Protein AF-A0A5C7LM21-F1 (afdb_monomer_lite)

Sequence (143 aa):
MPIWLIKVGNAFKVAFAWLKGNFTLVLLVFFMIYSFIAVKKRDGLYKQLMDEYQKQREQNRQQIEELRKIQQEQIAKQQEIDKKYREVVASIEQNYRDQLQSLTRAKEQEMRQIIERTHDDPVAMAQEINSLFGLPVYTPPTE

Structure (mmCIF, N/CA/C/O backbone):
data_AF-A0A5C7LM21-F1
#
_entry.id   AF-A0A5C7LM21-F1
#
loop_
_atom_site.group_PDB
_atom_site.id
_atom_site.type_symbol
_atom_site.label_atom_id
_atom_site.label_alt_id
_atom_site.label_comp_id
_atom_site.label_asym_id
_atom_site.label_entity_id
_atom_site.label_seq_id
_atom_site.pdbx_PDB_ins_code
_atom_site.Cartn_x
_atom_site.Cartn_y
_atom_site.Cartn_z
_atom_site.occupancy
_atom_site.B_iso_or_equiv
_atom_site.auth_seq_id
_atom_site.auth_comp_id
_atom_site.auth_asym_id
_atom_site.auth_atom_id
_atom_site.pdbx_PDB_model_num
ATOM 1 N N . MET A 1 1 ? 67.012 -5.010 -57.757 1.00 58.75 1 MET A N 1
ATOM 2 C CA . MET A 1 1 ? 65.737 -4.763 -57.041 1.00 58.75 1 MET A CA 1
ATOM 3 C C . MET A 1 1 ? 64.863 -6.004 -57.158 1.00 58.75 1 MET A C 1
ATOM 5 O O . MET A 1 1 ? 64.811 -6.555 -58.252 1.00 58.75 1 MET A O 1
ATOM 9 N N . PRO A 1 2 ? 64.234 -6.494 -56.077 1.00 68.94 2 PRO A N 1
ATOM 10 C CA . PRO A 1 2 ? 63.513 -7.763 -56.109 1.00 68.94 2 PRO A CA 1
ATOM 11 C C . PRO A 1 2 ? 62.263 -7.650 -56.994 1.00 68.94 2 PRO A C 1
ATOM 13 O O . PRO A 1 2 ? 61.477 -6.713 -56.873 1.00 68.94 2 PRO A O 1
ATOM 16 N N . ILE A 1 3 ? 62.073 -8.627 -57.880 1.00 70.69 3 ILE A N 1
ATOM 17 C CA . ILE A 1 3 ? 61.010 -8.685 -58.904 1.00 70.69 3 ILE A CA 1
ATOM 18 C C . ILE A 1 3 ? 59.598 -8.560 -58.290 1.00 70.69 3 ILE A C 1
ATOM 20 O O . ILE A 1 3 ? 58.661 -8.089 -58.937 1.00 70.69 3 ILE A O 1
ATOM 24 N N . TRP A 1 4 ? 59.450 -8.915 -57.011 1.00 65.00 4 TRP A N 1
ATOM 25 C CA . TRP A 1 4 ? 58.213 -8.771 -56.245 1.00 65.00 4 TRP A CA 1
ATOM 26 C C . TRP A 1 4 ? 57.776 -7.306 -56.064 1.00 65.00 4 TRP A C 1
ATOM 28 O O . TRP A 1 4 ? 56.606 -6.992 -56.264 1.00 65.00 4 TRP A O 1
ATOM 38 N N . LEU A 1 5 ? 58.714 -6.388 -55.806 1.00 69.50 5 LEU A N 1
ATOM 39 C CA . LEU A 1 5 ? 58.424 -4.956 -55.636 1.00 69.50 5 LEU A CA 1
ATOM 40 C C . LEU A 1 5 ? 57.876 -4.320 -56.925 1.00 69.50 5 LEU A C 1
ATOM 42 O O . LEU A 1 5 ? 56.981 -3.478 -56.880 1.00 69.50 5 LEU A O 1
ATOM 46 N N . ILE A 1 6 ? 58.359 -4.773 -58.085 1.00 69.31 6 ILE A N 1
ATOM 47 C CA . ILE A 1 6 ? 57.913 -4.282 -59.397 1.00 69.31 6 ILE A CA 1
ATOM 48 C C . ILE A 1 6 ? 56.505 -4.804 -59.722 1.00 69.31 6 ILE A C 1
ATOM 50 O O . ILE A 1 6 ? 55.666 -4.051 -60.219 1.00 69.31 6 ILE A O 1
ATOM 54 N N . LYS A 1 7 ? 56.207 -6.070 -59.391 1.00 71.69 7 LYS A N 1
ATOM 55 C CA . LYS A 1 7 ? 54.861 -6.646 -59.562 1.00 71.69 7 LYS A CA 1
ATOM 56 C C . LYS A 1 7 ? 53.824 -5.961 -58.672 1.00 71.69 7 LYS A C 1
ATOM 58 O O . LYS A 1 7 ? 52.754 -5.611 -59.163 1.00 71.69 7 LYS A O 1
ATOM 63 N N . VAL A 1 8 ? 54.155 -5.723 -57.402 1.00 76.56 8 VAL A N 1
ATOM 64 C CA . VAL A 1 8 ? 53.280 -5.007 -56.460 1.00 76.56 8 VAL A CA 1
ATOM 65 C C . VAL A 1 8 ? 53.051 -3.566 -56.925 1.00 76.56 8 VAL A C 1
ATOM 67 O O . VAL A 1 8 ? 51.910 -3.112 -56.968 1.00 76.56 8 VAL A O 1
ATOM 70 N N . GLY A 1 9 ? 54.104 -2.869 -57.365 1.00 74.81 9 GLY A N 1
ATOM 71 C CA . GLY A 1 9 ? 53.991 -1.506 -57.889 1.00 74.81 9 GLY A CA 1
ATOM 72 C C . GLY A 1 9 ? 53.119 -1.399 -59.146 1.00 74.81 9 GLY A C 1
ATOM 73 O O . GLY A 1 9 ? 52.311 -0.478 -59.260 1.00 74.81 9 GLY A O 1
ATOM 74 N N . ASN A 1 10 ? 53.224 -2.355 -60.075 1.00 75.81 10 ASN A N 1
ATOM 75 C CA . ASN A 1 10 ? 52.376 -2.386 -61.270 1.00 75.81 10 ASN A CA 1
ATOM 76 C C . ASN A 1 10 ? 50.920 -2.739 -60.947 1.00 75.81 10 ASN A C 1
ATOM 78 O O . ASN A 1 10 ? 50.017 -2.104 -61.488 1.00 75.81 10 ASN A O 1
ATOM 82 N N . ALA A 1 11 ? 50.676 -3.679 -60.031 1.00 75.69 11 ALA A N 1
ATOM 83 C CA . ALA A 1 11 ? 49.327 -3.978 -59.554 1.00 75.69 11 ALA A CA 1
ATOM 84 C C . ALA A 1 11 ? 48.676 -2.748 -58.899 1.00 75.69 11 ALA A C 1
ATOM 86 O O . ALA A 1 11 ? 47.510 -2.464 -59.155 1.00 75.69 11 A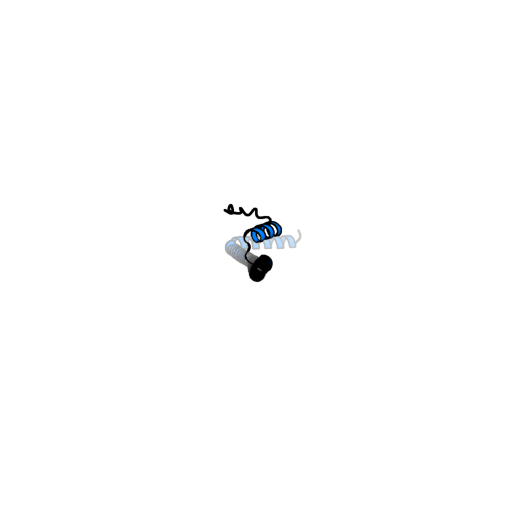LA A O 1
ATOM 87 N N . PHE A 1 12 ? 49.445 -1.965 -58.136 1.00 80.69 12 PHE A N 1
ATOM 88 C CA . PHE A 1 12 ? 48.968 -0.726 -57.522 1.00 80.69 12 PHE A CA 1
ATOM 89 C C . PHE A 1 12 ? 48.618 0.345 -58.561 1.00 80.69 12 PHE A C 1
ATOM 91 O O . PHE A 1 12 ? 47.591 1.004 -58.442 1.00 80.69 12 PHE A O 1
ATOM 98 N N . LYS A 1 13 ? 49.427 0.496 -59.617 1.00 76.69 13 LYS A N 1
ATOM 99 C CA . LYS A 1 13 ? 49.142 1.431 -60.719 1.00 76.69 13 LYS A CA 1
ATOM 100 C C . LYS A 1 13 ? 47.903 1.031 -61.516 1.00 76.69 13 LYS A C 1
ATOM 102 O O . LYS A 1 13 ? 47.102 1.900 -61.844 1.00 76.69 13 LYS A O 1
ATOM 107 N N . VAL A 1 14 ? 47.726 -0.261 -61.799 1.00 76.25 14 VAL A N 1
ATOM 108 C CA . VAL A 1 14 ? 46.533 -0.783 -62.488 1.00 76.25 14 VAL A CA 1
ATOM 109 C C . VAL A 1 14 ? 45.295 -0.615 -61.611 1.00 76.25 14 VAL A C 1
ATOM 111 O O . VAL A 1 14 ? 44.284 -0.105 -62.086 1.00 76.25 14 VAL A O 1
ATOM 114 N N . ALA A 1 15 ? 45.391 -0.947 -60.322 1.00 76.44 15 ALA A N 1
ATOM 115 C CA . ALA A 1 15 ? 44.320 -0.720 -59.361 1.00 76.44 15 ALA A CA 1
ATOM 116 C C . ALA A 1 15 ? 43.971 0.770 -59.253 1.00 76.44 15 ALA A C 1
ATOM 118 O O . ALA A 1 15 ? 42.800 1.114 -59.289 1.00 76.44 15 ALA A O 1
ATOM 119 N N . PHE A 1 16 ? 44.961 1.665 -59.204 1.00 75.81 16 PHE A N 1
ATOM 120 C CA . PHE A 1 16 ? 44.758 3.114 -59.132 1.00 75.81 16 PHE A CA 1
ATOM 121 C C . PHE A 1 16 ? 44.146 3.696 -60.415 1.00 75.81 16 PHE A C 1
ATOM 123 O O . PHE A 1 16 ? 43.245 4.532 -60.351 1.00 75.81 16 PHE A O 1
ATOM 130 N N . ALA A 1 17 ? 44.586 3.235 -61.587 1.00 75.81 17 ALA A N 1
ATOM 131 C CA . ALA A 1 17 ? 44.003 3.628 -62.868 1.00 75.81 17 ALA A CA 1
ATOM 132 C C . ALA A 1 17 ? 42.548 3.146 -62.997 1.00 75.81 17 ALA A C 1
ATOM 134 O O . ALA A 1 17 ? 41.676 3.902 -63.425 1.00 75.81 17 ALA A O 1
ATOM 135 N N . TRP A 1 18 ? 42.270 1.917 -62.556 1.00 74.44 18 TRP A N 1
ATOM 136 C CA . TRP A 1 18 ? 40.923 1.352 -62.544 1.00 74.44 18 TRP A CA 1
ATOM 137 C C . TRP A 1 18 ? 40.015 2.041 -61.516 1.00 74.44 18 TRP A C 1
ATOM 139 O O . TRP A 1 18 ? 38.860 2.327 -61.825 1.00 74.44 18 TRP A O 1
ATOM 149 N N . LEU A 1 19 ? 40.555 2.394 -60.343 1.00 75.19 19 LEU A N 1
ATOM 150 C CA . LEU A 1 19 ? 39.883 3.170 -59.297 1.00 75.19 19 LEU A CA 1
ATOM 151 C C . LEU A 1 19 ? 39.478 4.555 -59.805 1.00 75.19 19 LEU A C 1
ATOM 153 O O . LEU A 1 19 ? 38.379 5.014 -59.521 1.00 75.19 19 LEU A O 1
ATOM 157 N N . LYS A 1 20 ? 40.344 5.210 -60.585 1.00 72.38 20 LYS A N 1
ATOM 158 C CA . LYS A 1 20 ? 40.066 6.528 -61.166 1.00 72.38 20 LYS A CA 1
ATOM 159 C C . LYS A 1 20 ? 38.982 6.468 -62.251 1.00 72.38 20 LYS A C 1
ATOM 161 O O . LYS A 1 20 ? 38.202 7.405 -62.364 1.00 72.38 20 LYS A O 1
ATOM 166 N N . GLY A 1 21 ? 38.913 5.372 -63.014 1.00 77.19 21 GLY A N 1
ATOM 167 C CA . GLY A 1 21 ? 37.880 5.148 -64.035 1.00 77.19 21 GLY A CA 1
ATOM 168 C C . GLY A 1 21 ? 36.534 4.656 -63.487 1.00 77.19 21 GLY A C 1
ATOM 169 O O . GLY A 1 21 ? 35.496 4.968 -64.058 1.00 77.19 21 GLY A O 1
ATOM 170 N N . ASN A 1 22 ? 36.536 3.926 -62.367 1.00 83.00 22 ASN A N 1
ATOM 171 C CA . ASN A 1 22 ? 35.351 3.276 -61.788 1.00 83.00 22 ASN A CA 1
ATOM 172 C C . ASN A 1 22 ? 35.046 3.752 -60.357 1.00 83.00 22 ASN A C 1
ATOM 174 O O . ASN A 1 22 ? 34.438 3.026 -59.569 1.00 83.00 22 ASN A O 1
ATOM 178 N N . PHE A 1 23 ? 35.455 4.974 -60.002 1.00 80.62 23 PHE A N 1
ATOM 179 C CA . PHE A 1 23 ? 35.326 5.523 -58.646 1.00 80.62 23 PHE A CA 1
ATOM 180 C C . PHE A 1 23 ? 33.880 5.484 -58.122 1.00 80.62 23 PHE A C 1
ATOM 182 O O . PHE A 1 23 ? 33.647 5.155 -56.959 1.00 80.62 23 PHE A O 1
ATOM 189 N N . THR A 1 24 ? 32.900 5.724 -59.000 1.00 84.19 24 THR A N 1
ATOM 190 C CA . THR A 1 24 ? 31.468 5.628 -58.683 1.00 84.19 24 THR A CA 1
ATOM 191 C C . THR A 1 24 ? 31.069 4.228 -58.210 1.00 84.19 24 THR A C 1
ATO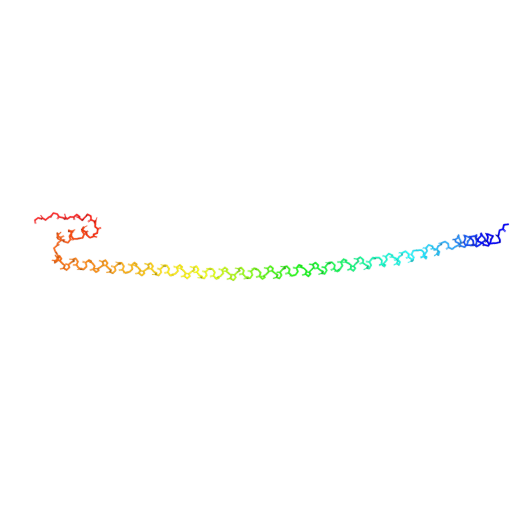M 193 O O . THR A 1 24 ? 30.339 4.108 -57.231 1.00 84.19 24 THR A O 1
ATOM 196 N N . LEU A 1 25 ? 31.576 3.163 -58.845 1.00 85.50 25 LEU A N 1
ATOM 197 C CA . LEU A 1 25 ? 31.290 1.779 -58.438 1.00 85.50 25 LEU A CA 1
ATOM 198 C C . LEU A 1 25 ? 31.916 1.451 -57.080 1.00 85.50 25 LEU A C 1
ATOM 200 O O . LEU A 1 25 ? 31.285 0.796 -56.255 1.00 85.50 25 LEU A O 1
ATOM 204 N N . VAL A 1 26 ? 33.127 1.947 -56.817 1.00 87.88 26 VAL A N 1
ATOM 205 C CA . VAL A 1 26 ? 33.808 1.756 -55.527 1.00 87.88 26 VAL A CA 1
ATOM 206 C C . VAL A 1 26 ? 33.045 2.448 -54.397 1.00 87.88 26 VAL A C 1
ATOM 208 O O . VAL A 1 26 ? 32.827 1.842 -53.348 1.00 87.88 26 VAL A O 1
ATOM 211 N N . LEU A 1 27 ? 32.581 3.682 -54.620 1.00 88.75 27 LEU A N 1
ATOM 212 C CA . LEU A 1 27 ? 31.726 4.392 -53.667 1.00 88.75 27 LEU A CA 1
ATOM 213 C C . LEU A 1 27 ? 30.409 3.657 -53.415 1.00 88.75 27 LEU A C 1
ATOM 215 O O . LEU A 1 27 ? 29.977 3.570 -52.268 1.00 88.75 27 LEU A O 1
ATOM 219 N N . LEU A 1 28 ? 29.793 3.100 -54.459 1.00 91.00 28 LEU A N 1
ATOM 220 C CA . LEU A 1 28 ? 28.533 2.365 -54.352 1.00 91.00 28 LEU A CA 1
ATOM 221 C C . LEU A 1 28 ? 28.708 1.084 -53.522 1.00 91.00 28 LEU A C 1
ATOM 223 O O . LEU A 1 28 ? 27.936 0.837 -52.597 1.00 91.00 28 LEU A O 1
ATOM 227 N N . VAL A 1 29 ? 29.771 0.314 -53.775 1.00 90.44 29 VAL A N 1
ATOM 228 C CA . VAL A 1 29 ? 30.117 -0.876 -52.979 1.00 90.44 29 VAL A CA 1
ATOM 229 C C . VAL A 1 29 ? 30.418 -0.499 -51.528 1.00 90.44 29 VAL A C 1
ATOM 231 O O . VAL A 1 29 ? 29.937 -1.161 -50.609 1.00 90.44 29 VAL A O 1
ATOM 234 N N . PHE A 1 30 ? 31.152 0.591 -51.299 1.00 91.38 30 PHE A N 1
ATOM 235 C CA . PHE A 1 30 ? 31.424 1.081 -49.950 1.00 91.38 30 PHE A CA 1
ATOM 236 C C . PHE A 1 30 ? 30.136 1.471 -49.214 1.00 91.38 30 PHE A C 1
ATOM 238 O O . PHE A 1 30 ? 29.937 1.060 -48.072 1.00 91.38 30 PHE A O 1
ATOM 245 N N . PHE A 1 31 ? 29.225 2.190 -49.876 1.00 92.00 31 PHE A N 1
ATOM 246 C CA . PHE A 1 31 ? 27.913 2.536 -49.321 1.00 92.00 31 PHE A CA 1
ATOM 247 C C . PHE A 1 31 ? 27.077 1.296 -49.001 1.00 92.00 31 PHE A C 1
ATOM 249 O O . PHE A 1 31 ? 26.429 1.244 -47.957 1.00 92.00 31 PHE A O 1
ATOM 256 N N . MET A 1 32 ? 27.114 0.282 -49.868 1.00 92.75 32 MET A N 1
ATOM 257 C CA . MET A 1 32 ? 26.388 -0.971 -49.672 1.00 92.75 32 MET A CA 1
ATOM 258 C C . MET A 1 32 ? 26.910 -1.732 -48.443 1.00 92.75 32 MET A C 1
ATOM 260 O O . MET A 1 32 ? 26.122 -2.139 -47.589 1.00 92.75 32 MET A O 1
ATOM 264 N N . ILE A 1 33 ? 28.234 -1.850 -48.299 1.00 92.19 33 ILE A N 1
ATOM 265 C CA . ILE A 1 33 ? 28.874 -2.488 -47.137 1.00 92.19 33 ILE A CA 1
ATOM 266 C C . ILE A 1 33 ? 28.597 -1.688 -45.859 1.00 92.19 33 ILE A C 1
ATOM 268 O O . ILE A 1 33 ? 28.234 -2.261 -44.831 1.00 92.19 33 ILE A O 1
ATOM 272 N N . TYR A 1 34 ? 28.727 -0.362 -45.919 1.00 92.62 34 TYR A N 1
ATOM 273 C CA . TYR A 1 34 ? 28.463 0.517 -44.784 1.00 92.62 34 TYR A CA 1
ATOM 274 C C . TYR A 1 34 ? 27.008 0.412 -44.312 1.00 92.62 34 TYR A C 1
ATOM 276 O O . TYR A 1 34 ? 26.758 0.241 -43.118 1.00 92.62 34 TYR A O 1
ATOM 284 N N . SER A 1 35 ? 26.052 0.440 -45.246 1.00 87.75 35 SER A N 1
ATOM 285 C CA . SER A 1 35 ? 24.625 0.277 -44.958 1.00 87.75 35 SER A CA 1
ATOM 286 C C . SER A 1 35 ? 24.336 -1.076 -44.305 1.00 87.75 35 SER A C 1
ATOM 288 O O . SER A 1 35 ? 23.669 -1.139 -43.272 1.00 87.75 35 SER A O 1
ATOM 290 N N . PHE A 1 36 ? 24.925 -2.157 -44.824 1.00 88.38 36 PHE A N 1
ATOM 291 C CA . PHE A 1 36 ? 24.753 -3.496 -44.261 1.00 88.38 36 PHE A CA 1
ATOM 292 C C . PHE A 1 36 ? 25.267 -3.598 -42.815 1.00 88.38 36 PHE A C 1
ATOM 294 O O . PHE A 1 36 ? 24.596 -4.150 -41.940 1.00 88.38 36 PHE A O 1
ATOM 301 N N . ILE A 1 37 ? 26.432 -3.007 -42.529 1.00 87.62 37 ILE A N 1
ATOM 302 C CA . ILE A 1 37 ? 26.989 -2.952 -41.170 1.00 87.62 37 ILE A CA 1
ATOM 303 C C . ILE A 1 37 ? 26.107 -2.091 -40.251 1.00 87.62 37 ILE A C 1
ATOM 305 O O . ILE A 1 37 ? 25.879 -2.460 -39.096 1.00 87.62 37 ILE A O 1
ATOM 309 N N . ALA A 1 38 ? 25.598 -0.960 -40.744 1.00 85.75 38 ALA A N 1
ATOM 310 C CA . ALA A 1 38 ? 24.740 -0.062 -39.977 1.00 85.75 38 ALA A CA 1
ATOM 311 C C . ALA A 1 38 ? 23.402 -0.717 -39.594 1.00 85.75 38 ALA A C 1
ATOM 313 O O . ALA A 1 38 ? 22.974 -0.591 -38.446 1.00 85.75 38 ALA A O 1
ATOM 314 N N . VAL A 1 39 ? 22.775 -1.462 -40.510 1.00 84.88 39 VAL A N 1
ATOM 315 C CA . VAL A 1 39 ? 21.534 -2.210 -40.242 1.00 84.88 39 VAL A CA 1
ATOM 316 C C . VAL A 1 39 ? 21.779 -3.308 -39.205 1.00 84.88 39 VAL A C 1
ATOM 318 O O . VAL A 1 39 ? 21.090 -3.353 -38.189 1.00 84.88 39 VAL A O 1
ATOM 321 N N . LYS A 1 40 ? 22.839 -4.111 -39.368 1.00 80.44 40 LYS A N 1
ATOM 322 C CA . LYS A 1 40 ? 23.149 -5.212 -38.440 1.00 80.44 40 LYS A CA 1
ATOM 323 C C . LYS A 1 40 ? 23.425 -4.738 -37.005 1.00 80.44 40 LYS A C 1
ATOM 325 O O . LYS A 1 40 ? 23.113 -5.448 -36.051 1.00 80.44 40 LYS A O 1
ATOM 330 N N . LYS A 1 41 ? 23.995 -3.538 -36.828 1.00 79.56 41 LYS A N 1
ATOM 331 C CA . LYS A 1 41 ? 24.192 -2.928 -35.498 1.00 79.56 41 LYS A CA 1
ATOM 332 C C . LYS A 1 41 ? 22.881 -2.456 -34.859 1.00 79.56 41 LYS A C 1
ATOM 334 O O . LYS A 1 41 ? 22.747 -2.529 -33.640 1.00 79.56 41 LYS A O 1
ATOM 339 N N . ARG A 1 42 ? 21.918 -1.987 -35.660 1.00 74.88 42 ARG A N 1
ATOM 340 C CA . ARG A 1 42 ? 20.614 -1.508 -35.169 1.00 74.88 42 ARG A CA 1
ATOM 341 C C . ARG A 1 42 ? 19.733 -2.642 -34.659 1.00 74.88 42 ARG A C 1
ATOM 343 O O . ARG A 1 42 ? 19.075 -2.455 -33.642 1.00 74.88 42 ARG A O 1
ATOM 350 N N . ASP A 1 43 ? 19.787 -3.817 -35.281 1.00 79.38 43 ASP A N 1
ATOM 351 C CA . ASP A 1 43 ? 18.991 -4.974 -34.851 1.00 79.38 43 ASP A CA 1
ATOM 352 C C . ASP A 1 43 ? 19.337 -5.436 -33.428 1.00 79.38 43 ASP A C 1
ATOM 354 O O . ASP A 1 43 ? 18.454 -5.831 -32.668 1.00 79.38 43 ASP A O 1
ATOM 358 N N . GLY A 1 44 ? 20.617 -5.366 -33.043 1.00 83.00 44 GLY A N 1
ATOM 359 C CA . GLY A 1 44 ? 21.062 -5.699 -31.686 1.00 83.00 44 GLY A CA 1
ATOM 360 C C . GLY A 1 44 ? 20.537 -4.713 -30.642 1.00 83.00 44 GLY A C 1
ATOM 361 O O . GLY A 1 44 ? 19.971 -5.131 -29.634 1.00 83.00 44 GLY A O 1
ATOM 362 N N . LEU A 1 45 ? 20.659 -3.412 -30.923 1.00 83.94 45 LEU A N 1
ATOM 363 C CA . LEU A 1 45 ? 20.163 -2.350 -30.041 1.00 83.94 45 LEU A CA 1
ATOM 364 C C . LEU A 1 45 ? 18.638 -2.376 -29.913 1.00 83.94 45 LEU A C 1
ATOM 366 O O . LEU A 1 45 ? 18.112 -2.229 -28.816 1.00 83.94 45 LEU A O 1
ATOM 370 N N . TYR A 1 46 ? 17.924 -2.604 -31.017 1.00 84.94 46 TYR A N 1
ATOM 371 C CA . TYR A 1 46 ? 16.466 -2.683 -31.003 1.00 84.94 46 TYR A CA 1
ATOM 372 C C . TYR A 1 46 ? 15.972 -3.886 -30.195 1.00 84.94 46 TYR A C 1
ATOM 374 O O . TYR A 1 46 ? 15.035 -3.757 -29.413 1.00 84.94 46 TYR A O 1
ATOM 382 N N . LYS A 1 47 ? 16.632 -5.046 -30.323 1.00 88.44 47 LYS A N 1
ATOM 383 C CA . LYS A 1 47 ? 16.316 -6.229 -29.509 1.00 88.44 47 LYS A CA 1
ATOM 384 C C . LYS A 1 47 ? 16.557 -5.987 -28.023 1.00 88.44 47 LYS A C 1
ATOM 386 O O . LYS A 1 47 ? 15.700 -6.349 -27.230 1.00 88.44 47 LYS A O 1
ATOM 391 N N . GLN A 1 48 ? 17.676 -5.362 -27.657 1.00 90.12 48 GLN A N 1
ATOM 392 C CA . GLN A 1 48 ? 17.966 -5.023 -26.260 1.00 90.12 48 GLN A CA 1
ATOM 393 C C . GLN A 1 48 ? 16.940 -4.045 -25.688 1.00 90.12 48 GLN A C 1
ATOM 395 O O . GLN A 1 48 ? 16.414 -4.284 -24.607 1.00 90.12 48 GLN A O 1
ATOM 400 N N . LEU A 1 49 ? 16.597 -2.995 -26.439 1.00 90.38 49 LEU A N 1
ATOM 401 C CA . LEU A 1 49 ? 15.588 -2.027 -26.019 1.00 90.38 49 LEU A CA 1
ATOM 402 C C . LEU A 1 49 ? 14.212 -2.682 -25.847 1.00 90.38 49 LEU A C 1
ATOM 404 O O . LEU A 1 49 ? 13.488 -2.377 -24.903 1.00 90.38 49 LEU A O 1
ATOM 408 N N . MET A 1 50 ? 13.849 -3.595 -26.751 1.00 91.75 50 MET A N 1
ATOM 409 C CA . MET A 1 50 ? 12.567 -4.286 -26.678 1.00 91.75 50 MET A CA 1
ATOM 410 C C . MET A 1 50 ? 12.512 -5.283 -25.517 1.00 91.75 50 MET A C 1
ATOM 412 O O . MET A 1 50 ? 11.478 -5.384 -24.861 1.00 91.75 50 MET A O 1
ATOM 416 N N . ASP A 1 51 ? 13.610 -5.987 -25.242 1.00 94.62 51 ASP A N 1
ATOM 417 C CA . ASP A 1 51 ? 13.729 -6.888 -24.092 1.00 94.62 51 ASP A CA 1
ATOM 418 C C . ASP A 1 51 ? 13.649 -6.113 -22.769 1.00 94.62 51 ASP A C 1
ATOM 420 O O . ASP A 1 51 ? 12.885 -6.471 -21.875 1.00 94.62 51 ASP A O 1
ATOM 424 N N . GLU A 1 52 ? 14.344 -4.976 -22.675 1.00 94.19 52 GLU A N 1
ATOM 425 C CA . GLU A 1 52 ? 14.276 -4.088 -21.514 1.00 94.19 52 GLU A CA 1
ATOM 426 C C . GLU A 1 52 ? 12.862 -3.530 -21.308 1.00 94.19 52 GLU A C 1
ATOM 428 O O . GLU A 1 52 ? 12.341 -3.560 -20.192 1.00 94.19 52 GLU A O 1
ATOM 433 N N . TYR A 1 53 ? 12.193 -3.112 -22.385 1.00 94.44 53 TYR A N 1
ATOM 434 C CA . TYR A 1 53 ? 10.807 -2.653 -22.331 1.00 94.44 53 TYR A CA 1
ATOM 435 C C . TYR A 1 53 ? 9.844 -3.759 -21.875 1.00 94.44 53 TYR A C 1
ATOM 437 O O . TYR A 1 53 ? 8.976 -3.525 -21.031 1.00 94.44 53 TYR A O 1
ATOM 445 N N . GLN A 1 54 ? 9.993 -4.979 -22.400 1.00 95.25 54 GLN A N 1
ATOM 446 C CA . GLN A 1 54 ? 9.177 -6.122 -21.984 1.00 95.25 54 GLN A CA 1
ATOM 447 C C . GLN A 1 54 ? 9.414 -6.471 -20.516 1.00 95.25 54 GLN A C 1
ATOM 449 O O . GLN A 1 54 ? 8.451 -6.647 -19.767 1.00 95.25 54 GLN A O 1
ATOM 454 N N . LYS A 1 55 ? 10.676 -6.497 -20.083 1.00 95.75 55 LYS A N 1
ATOM 455 C CA . LYS A 1 55 ? 11.048 -6.745 -18.691 1.00 95.75 55 LYS A CA 1
ATOM 456 C C . LYS A 1 55 ? 10.480 -5.679 -17.760 1.00 95.75 55 LYS A C 1
ATOM 458 O O . LYS A 1 55 ? 9.903 -6.021 -16.732 1.00 95.75 55 LYS A O 1
ATOM 463 N N . GLN A 1 56 ? 10.575 -4.405 -18.133 1.00 95.00 56 GLN A N 1
ATOM 464 C CA . GLN A 1 56 ? 10.010 -3.302 -17.358 1.00 95.00 56 GLN A CA 1
ATOM 465 C C . GLN A 1 56 ? 8.483 -3.401 -17.272 1.00 95.00 56 GLN A C 1
ATOM 467 O O . GLN A 1 56 ? 7.899 -3.179 -16.211 1.00 95.00 56 GLN A O 1
ATOM 472 N N . ARG A 1 57 ? 7.817 -3.770 -18.371 1.00 96.25 57 ARG A N 1
ATOM 473 C CA . ARG A 1 57 ? 6.365 -3.974 -18.393 1.00 96.25 57 ARG A CA 1
ATOM 474 C C . ARG A 1 57 ? 5.939 -5.114 -17.469 1.00 96.25 57 ARG A C 1
ATOM 476 O O . ARG A 1 57 ? 4.963 -4.956 -16.740 1.00 96.25 57 ARG A O 1
ATOM 483 N N . GLU A 1 58 ? 6.661 -6.228 -17.487 1.00 96.44 58 GLU A N 1
ATOM 484 C CA . GLU A 1 58 ? 6.382 -7.380 -16.627 1.00 96.44 58 GLU A CA 1
ATOM 485 C C . GLU A 1 58 ? 6.632 -7.049 -15.151 1.00 96.44 58 GLU A C 1
ATOM 487 O O . GLU A 1 58 ? 5.782 -7.316 -14.305 1.00 96.44 58 GLU A O 1
ATOM 492 N N . GLN A 1 59 ? 7.734 -6.363 -14.840 1.00 95.81 59 GLN A N 1
ATOM 493 C CA . GLN A 1 59 ? 8.016 -5.882 -13.485 1.00 95.81 59 GLN A CA 1
ATOM 494 C C . GLN A 1 59 ? 6.932 -4.928 -12.976 1.00 95.81 59 GLN A C 1
ATOM 496 O O . GLN A 1 59 ? 6.441 -5.096 -11.862 1.00 95.81 59 GLN 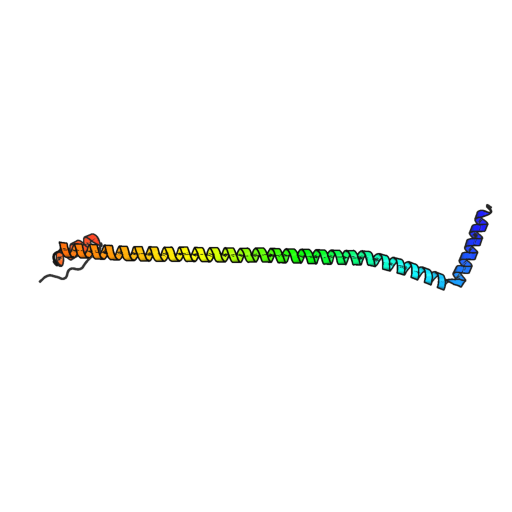A O 1
ATOM 501 N N . ASN A 1 60 ? 6.507 -3.962 -13.794 1.00 95.69 60 ASN A N 1
ATOM 502 C CA . ASN A 1 60 ? 5.416 -3.056 -13.436 1.00 95.69 60 ASN A CA 1
ATOM 503 C C . ASN A 1 60 ? 4.106 -3.813 -13.202 1.00 95.69 60 ASN A C 1
ATOM 505 O O . ASN A 1 60 ? 3.369 -3.500 -12.270 1.00 95.69 60 ASN A O 1
ATOM 509 N N . ARG A 1 61 ? 3.809 -4.828 -14.020 1.00 96.25 61 ARG A N 1
ATOM 510 C CA . ARG A 1 61 ? 2.626 -5.668 -13.825 1.00 96.25 61 ARG A CA 1
ATOM 511 C C . ARG A 1 61 ? 2.680 -6.405 -12.488 1.00 96.25 61 ARG A C 1
ATOM 513 O O . ARG A 1 61 ? 1.699 -6.362 -11.751 1.00 96.25 61 ARG A O 1
ATOM 520 N N . GLN A 1 62 ? 3.813 -7.022 -12.163 1.00 97.06 62 GLN A N 1
ATOM 521 C CA . GLN A 1 62 ? 4.010 -7.728 -10.895 1.00 97.06 62 GLN A CA 1
ATOM 522 C C . GLN A 1 62 ? 3.868 -6.785 -9.696 1.00 97.06 62 GLN A C 1
ATOM 524 O O . GLN A 1 62 ? 3.146 -7.106 -8.757 1.00 97.06 62 GLN A O 1
ATOM 529 N N . GLN A 1 63 ? 4.454 -5.586 -9.767 1.00 95.50 63 GLN A N 1
ATOM 530 C CA . GLN A 1 63 ? 4.306 -4.563 -8.727 1.00 95.50 63 GLN A CA 1
ATOM 531 C C . GLN A 1 63 ? 2.846 -4.129 -8.547 1.00 95.50 63 GLN A C 1
ATOM 533 O O . GLN A 1 63 ? 2.369 -4.010 -7.423 1.00 95.50 63 GLN A O 1
ATOM 538 N N . ILE A 1 64 ? 2.102 -3.926 -9.640 1.00 96.94 64 ILE A N 1
ATOM 539 C CA . ILE A 1 64 ? 0.674 -3.580 -9.570 1.00 96.94 64 ILE A CA 1
ATOM 540 C C . ILE A 1 64 ? -0.135 -4.721 -8.942 1.00 96.94 64 ILE A C 1
ATOM 542 O O . ILE A 1 64 ? -1.040 -4.468 -8.147 1.00 96.94 64 ILE A O 1
ATOM 546 N N . GLU A 1 65 ? 0.157 -5.973 -9.293 1.00 97.12 65 GLU A N 1
ATOM 547 C CA . GLU A 1 65 ? -0.521 -7.137 -8.718 1.00 97.12 65 GLU A CA 1
ATOM 548 C C . GLU A 1 65 ? -0.218 -7.294 -7.220 1.00 97.12 65 GLU A C 1
ATOM 550 O O . GLU A 1 65 ? -1.131 -7.561 -6.438 1.00 97.12 65 GLU A O 1
ATOM 555 N N . GLU A 1 66 ? 1.024 -7.062 -6.798 1.00 97.12 66 GLU A N 1
ATOM 556 C CA . GLU A 1 66 ? 1.421 -7.068 -5.389 1.00 97.12 66 GLU A CA 1
ATOM 557 C C . GLU A 1 66 ? 0.742 -5.941 -4.600 1.00 97.12 66 GLU A C 1
ATOM 559 O O . GLU A 1 66 ? 0.127 -6.196 -3.564 1.00 97.12 66 GLU A O 1
ATOM 564 N N . LEU A 1 67 ? 0.742 -4.714 -5.132 1.00 96.31 67 LEU A N 1
ATOM 565 C CA . LEU A 1 67 ? 0.041 -3.578 -4.527 1.00 96.31 67 LEU A CA 1
ATOM 566 C C . LEU A 1 67 ? -1.459 -3.849 -4.371 1.00 96.31 67 LEU A C 1
ATOM 568 O O . LEU A 1 67 ? -2.039 -3.534 -3.333 1.00 96.31 67 LEU A O 1
ATOM 572 N N . ARG A 1 68 ? -2.089 -4.479 -5.370 1.00 96.00 68 ARG A N 1
ATOM 573 C CA . ARG A 1 68 ? -3.502 -4.879 -5.290 1.00 96.00 68 ARG A CA 1
ATOM 574 C C . ARG A 1 68 ? -3.748 -5.904 -4.189 1.00 96.00 68 ARG A C 1
ATOM 576 O O . ARG A 1 68 ? -4.734 -5.766 -3.470 1.00 96.00 68 ARG A O 1
ATOM 583 N N . LYS A 1 69 ? -2.873 -6.903 -4.033 1.00 97.25 69 LYS A N 1
ATOM 584 C CA . LYS A 1 69 ? -2.978 -7.890 -2.945 1.00 97.25 69 LYS A CA 1
ATOM 585 C C . LYS A 1 69 ? -2.857 -7.222 -1.579 1.00 97.25 69 LYS A C 1
ATOM 587 O O . LYS A 1 69 ? -3.722 -7.420 -0.734 1.00 97.25 69 LYS A O 1
ATOM 592 N N . ILE A 1 70 ? -1.852 -6.364 -1.400 1.00 96.69 70 ILE A N 1
ATOM 593 C CA . ILE A 1 70 ? -1.652 -5.608 -0.156 1.00 96.69 70 ILE A CA 1
ATOM 594 C C . ILE A 1 70 ? -2.891 -4.764 0.164 1.00 96.69 70 ILE A C 1
ATOM 596 O O . ILE A 1 70 ? -3.366 -4.765 1.298 1.00 96.69 70 ILE A O 1
ATOM 600 N N . GLN A 1 71 ? -3.449 -4.073 -0.830 1.00 96.25 71 GLN A N 1
ATOM 601 C CA . GLN A 1 71 ? -4.648 -3.262 -0.640 1.00 96.25 71 GLN A CA 1
ATOM 602 C C . GLN A 1 71 ? -5.860 -4.114 -0.235 1.00 96.25 71 GLN A C 1
ATOM 604 O O . GLN A 1 71 ? -6.600 -3.734 0.670 1.00 96.25 71 GLN A O 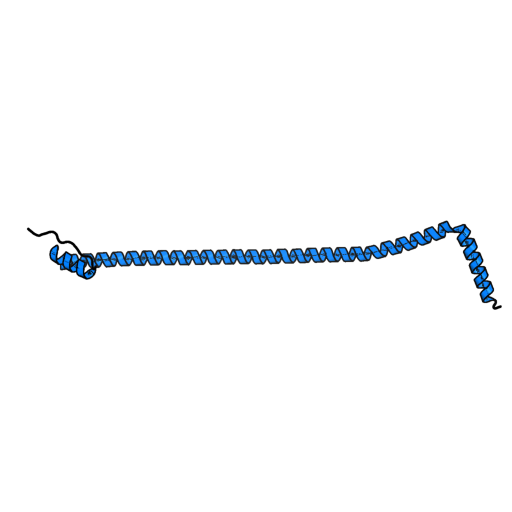1
ATOM 609 N N . GLN A 1 72 ? -6.058 -5.273 -0.866 1.00 97.06 72 GLN A N 1
ATOM 610 C CA . GLN A 1 72 ? -7.138 -6.196 -0.507 1.00 97.06 72 GLN A CA 1
ATOM 611 C C . GLN A 1 72 ? -6.985 -6.729 0.922 1.00 97.06 72 GLN A C 1
ATOM 613 O O . GLN A 1 72 ? -7.960 -6.748 1.671 1.00 97.06 72 GLN A O 1
ATOM 618 N N . GLU A 1 73 ? -5.771 -7.101 1.329 1.00 97.19 73 GLU A N 1
ATOM 619 C CA . GLU A 1 73 ? -5.492 -7.535 2.700 1.00 97.19 73 GLU A CA 1
ATOM 620 C C . GLU A 1 73 ? -5.733 -6.421 3.722 1.00 97.19 73 GLU A C 1
ATOM 622 O O . GLU A 1 73 ? -6.281 -6.678 4.794 1.00 97.19 73 GLU A O 1
ATOM 627 N N . GLN A 1 74 ? -5.356 -5.180 3.404 1.00 95.62 74 GLN A N 1
ATOM 628 C CA . GLN A 1 74 ? -5.618 -4.032 4.271 1.00 95.62 74 GLN A CA 1
ATOM 629 C C . GLN A 1 74 ? -7.117 -3.787 4.444 1.00 95.62 74 GLN A C 1
ATOM 631 O O . GLN A 1 74 ? -7.570 -3.618 5.574 1.00 95.62 74 GLN A O 1
ATOM 636 N N . ILE A 1 75 ? -7.893 -3.834 3.355 1.00 97.00 75 ILE A N 1
ATOM 637 C CA . ILE A 1 75 ? -9.354 -3.690 3.411 1.00 97.00 75 ILE A CA 1
ATOM 638 C C . ILE A 1 75 ? -9.966 -4.799 4.272 1.00 97.00 75 ILE A C 1
ATOM 640 O O . ILE A 1 75 ? -10.789 -4.512 5.138 1.00 97.00 75 ILE A O 1
ATOM 644 N N . ALA A 1 76 ? -9.545 -6.052 4.081 1.00 96.94 76 ALA A N 1
ATOM 645 C CA . ALA A 1 76 ? -10.047 -7.179 4.864 1.00 96.94 76 ALA A CA 1
ATOM 646 C C . ALA A 1 76 ? -9.726 -7.029 6.362 1.00 96.94 76 ALA A C 1
ATOM 648 O O . ALA A 1 76 ? -10.608 -7.197 7.205 1.00 96.94 76 ALA A O 1
ATOM 649 N N . LYS A 1 77 ? -8.489 -6.642 6.701 1.00 97.00 77 LYS A N 1
ATOM 650 C CA . LYS A 1 77 ? -8.087 -6.366 8.090 1.00 97.00 77 LYS A CA 1
ATOM 651 C C . LYS A 1 77 ? -8.884 -5.216 8.692 1.00 97.00 77 LYS A C 1
ATOM 653 O O . LYS A 1 77 ? -9.308 -5.311 9.839 1.00 97.00 77 LYS A O 1
ATOM 658 N N . GLN A 1 78 ? -9.112 -4.149 7.933 1.00 96.25 78 GLN A N 1
ATOM 659 C CA . GLN A 1 78 ? -9.892 -3.008 8.400 1.00 96.25 78 GLN A CA 1
ATOM 660 C C . GLN A 1 78 ? -11.347 -3.400 8.678 1.00 96.25 78 GLN A C 1
ATOM 662 O O . GLN A 1 78 ? -11.873 -3.067 9.734 1.00 96.25 78 GLN A O 1
ATOM 667 N N . GLN A 1 79 ? -11.964 -4.192 7.799 1.00 97.19 79 GLN A N 1
ATOM 668 C CA . GLN A 1 79 ? -13.308 -4.731 8.023 1.00 97.19 79 GLN A CA 1
ATOM 669 C C . GLN A 1 79 ? -13.380 -5.624 9.269 1.00 97.19 79 GLN A C 1
ATOM 671 O O . GLN A 1 79 ? -14.353 -5.553 10.021 1.00 97.19 79 GLN A O 1
ATOM 676 N N . GLU A 1 80 ? -12.361 -6.453 9.514 1.00 97.44 80 GLU A N 1
ATOM 677 C CA . GLU A 1 80 ? -12.295 -7.285 10.718 1.00 97.44 80 GLU A CA 1
ATOM 678 C C . GLU A 1 80 ? -12.167 -6.434 11.991 1.00 97.44 80 GLU A C 1
ATOM 680 O O . GLU A 1 80 ? -12.860 -6.694 12.978 1.00 97.44 80 GLU A O 1
ATOM 685 N N . ILE A 1 81 ? -11.320 -5.400 11.963 1.00 96.56 81 ILE A N 1
ATOM 686 C CA . ILE A 1 81 ? -11.155 -4.452 13.071 1.00 96.56 81 ILE A CA 1
ATOM 687 C C . ILE A 1 81 ? -12.472 -3.726 13.347 1.00 96.56 81 ILE A C 1
ATOM 689 O O . ILE A 1 81 ? -12.915 -3.701 14.493 1.00 96.56 81 ILE A O 1
ATOM 693 N N . ASP A 1 82 ? -13.130 -3.201 12.314 1.00 95.81 82 ASP A N 1
ATOM 694 C CA . ASP A 1 82 ? -14.401 -2.488 12.451 1.00 95.81 82 ASP A CA 1
ATOM 695 C C . ASP A 1 82 ? -15.495 -3.393 13.022 1.00 95.81 82 ASP A C 1
ATOM 697 O O . ASP A 1 82 ? -16.287 -2.967 13.867 1.00 95.81 82 ASP A O 1
ATOM 701 N N . LYS A 1 83 ? -15.533 -4.662 12.598 1.00 97.50 83 LYS A N 1
ATOM 702 C CA . LYS A 1 83 ? -16.468 -5.652 13.135 1.00 97.50 83 LYS A CA 1
ATOM 703 C C . LYS A 1 83 ? -16.208 -5.909 14.620 1.00 97.50 83 LYS A C 1
ATOM 705 O O . LYS A 1 83 ? -17.134 -5.779 15.417 1.00 97.50 83 LYS A O 1
ATOM 710 N N . LYS A 1 84 ? -14.960 -6.206 15.001 1.00 96.94 84 LYS A N 1
ATOM 711 C CA . LYS A 1 84 ? -14.586 -6.433 16.409 1.00 96.94 84 LYS A CA 1
ATOM 712 C C . LYS A 1 84 ? -14.858 -5.206 17.268 1.00 96.94 84 LYS A C 1
ATOM 714 O O . LYS A 1 84 ? -15.368 -5.335 18.373 1.00 96.94 84 LYS A O 1
ATOM 719 N N . TYR A 1 85 ? -14.559 -4.016 16.757 1.00 96.31 85 TYR A N 1
ATOM 720 C CA . TYR A 1 85 ? -14.839 -2.768 17.452 1.00 96.31 85 TYR A CA 1
ATOM 721 C C . TYR A 1 85 ? -16.336 -2.614 17.738 1.00 96.31 85 TYR A C 1
ATOM 723 O O . TYR A 1 85 ? -16.719 -2.374 18.881 1.00 96.31 85 TYR A O 1
ATOM 731 N N . ARG A 1 86 ? -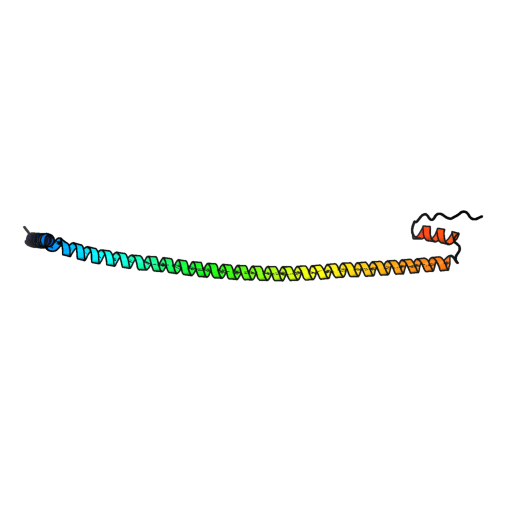17.194 -2.828 16.732 1.00 96.38 86 ARG A N 1
ATOM 732 C CA . ARG A 1 86 ? -18.655 -2.781 16.907 1.00 96.38 86 ARG A CA 1
ATOM 733 C C . ARG A 1 86 ? -19.157 -3.825 17.901 1.00 96.38 86 ARG A C 1
ATOM 735 O O . ARG A 1 86 ? -20.006 -3.497 18.721 1.00 96.38 86 ARG A O 1
ATOM 742 N N . GLU A 1 87 ? -18.638 -5.049 17.847 1.00 97.50 87 GLU A N 1
ATOM 743 C CA . GLU A 1 87 ? -18.991 -6.115 18.796 1.00 97.50 87 GLU A CA 1
ATOM 744 C C . GLU A 1 87 ? -18.613 -5.738 20.233 1.00 97.50 87 GLU A C 1
ATOM 746 O O . GLU A 1 87 ? -19.431 -5.870 21.143 1.00 97.50 87 GLU A O 1
ATOM 751 N N . VAL A 1 88 ? -17.407 -5.204 20.439 1.00 97.00 88 VAL A N 1
ATOM 752 C CA . VAL A 1 88 ? -16.945 -4.755 21.757 1.00 97.00 88 VAL A CA 1
ATOM 753 C C . VAL A 1 88 ? -17.807 -3.606 22.270 1.00 97.00 88 VAL A C 1
ATOM 755 O O . VAL A 1 88 ? -18.284 -3.676 23.401 1.00 97.00 88 VAL A O 1
ATOM 758 N N . VAL A 1 89 ? -18.064 -2.585 21.450 1.00 97.19 89 VAL A N 1
ATOM 759 C CA . VAL A 1 89 ? -18.913 -1.447 21.836 1.00 97.19 89 VAL A CA 1
ATOM 760 C C . VAL A 1 89 ? -20.322 -1.917 22.196 1.00 97.19 89 VAL A C 1
ATOM 762 O O . VAL A 1 89 ? -20.820 -1.566 23.262 1.00 97.19 89 VAL A O 1
ATOM 765 N N . ALA A 1 90 ? -20.929 -2.779 21.377 1.00 97.31 90 ALA A N 1
ATOM 766 C CA . ALA A 1 90 ? -22.245 -3.344 21.665 1.00 97.31 90 ALA A CA 1
ATOM 767 C C . ALA A 1 90 ? -22.255 -4.136 22.984 1.00 97.31 90 ALA A C 1
ATOM 769 O O . ALA A 1 90 ? -23.189 -4.002 23.774 1.00 97.31 90 ALA A O 1
ATOM 770 N N . SER A 1 91 ? -21.198 -4.908 23.264 1.00 97.19 91 SER A N 1
ATOM 771 C CA . SER A 1 91 ? -21.070 -5.645 24.527 1.00 97.19 91 SER A CA 1
ATOM 772 C C . SER A 1 91 ? -20.964 -4.713 25.738 1.00 97.19 91 SER A C 1
ATOM 774 O O . SER A 1 91 ? -21.577 -4.970 26.771 1.00 97.19 91 SER A O 1
ATOM 776 N N . ILE A 1 92 ? -20.236 -3.598 25.608 1.00 96.50 92 ILE A N 1
ATOM 777 C CA . ILE A 1 92 ? -20.082 -2.597 26.668 1.00 96.50 92 ILE A CA 1
ATOM 778 C C . ILE A 1 92 ? -21.420 -1.907 26.929 1.00 96.50 92 ILE A C 1
ATOM 780 O O . ILE A 1 92 ? -21.832 -1.791 28.080 1.00 96.50 92 ILE A O 1
ATOM 784 N N . GLU A 1 93 ? -22.124 -1.490 25.877 1.00 95.81 93 GLU A N 1
ATOM 785 C CA . GLU A 1 93 ? -23.443 -0.868 26.004 1.00 95.81 93 GLU A CA 1
ATOM 786 C C . GLU A 1 93 ? -24.477 -1.803 26.629 1.00 95.81 93 GLU A C 1
ATOM 788 O O . GLU A 1 93 ? -25.325 -1.352 27.402 1.00 95.81 93 GLU A O 1
ATOM 793 N N . GLN A 1 94 ? -24.443 -3.090 26.278 1.00 97.12 94 GLN A N 1
ATOM 794 C CA . GLN A 1 94 ? -25.331 -4.083 26.867 1.00 97.12 94 GLN A CA 1
ATOM 795 C C . GLN A 1 94 ? -25.002 -4.288 28.348 1.00 97.12 94 GLN A C 1
ATOM 797 O O . GLN A 1 94 ? -25.887 -4.142 29.184 1.00 97.12 94 GLN A O 1
ATOM 802 N N . ASN A 1 95 ? -23.729 -4.512 28.685 1.00 96.62 95 ASN A N 1
ATOM 803 C CA . ASN A 1 95 ? -23.295 -4.666 30.074 1.00 96.62 95 ASN A CA 1
ATOM 804 C C . ASN A 1 95 ? -23.659 -3.444 30.924 1.00 96.62 95 ASN A C 1
ATOM 806 O O . ASN A 1 95 ? -24.115 -3.594 32.054 1.00 96.62 95 ASN A O 1
ATOM 810 N N . TYR A 1 96 ? -23.494 -2.235 30.384 1.00 96.38 96 TYR A N 1
ATOM 811 C CA . TYR A 1 96 ? -23.867 -1.007 31.079 1.00 96.38 96 TYR A CA 1
ATOM 812 C C . TYR A 1 96 ? -25.381 -0.911 31.305 1.00 96.38 96 TYR A C 1
ATOM 814 O O . TYR A 1 96 ? -25.819 -0.563 32.401 1.00 96.38 96 TYR A O 1
ATOM 822 N N . ARG A 1 97 ? -26.194 -1.261 30.298 1.00 96.12 97 ARG A N 1
ATOM 823 C CA . ARG A 1 97 ? -27.659 -1.319 30.433 1.00 96.12 97 ARG A CA 1
ATOM 824 C C . ARG A 1 97 ? -28.099 -2.338 31.480 1.00 96.12 97 ARG A C 1
ATOM 826 O O . ARG A 1 97 ? -28.943 -2.010 32.313 1.00 96.12 97 ARG A O 1
ATOM 833 N N . ASP A 1 98 ? -27.505 -3.525 31.472 1.00 96.69 98 ASP A N 1
ATOM 834 C CA . ASP A 1 98 ? -27.815 -4.594 32.421 1.00 96.69 98 ASP A CA 1
ATOM 835 C C . ASP A 1 98 ? -27.422 -4.187 33.850 1.00 96.69 98 ASP A C 1
ATOM 837 O O . ASP A 1 98 ? -28.207 -4.343 34.788 1.00 96.69 98 ASP A O 1
ATOM 841 N N . GLN A 1 99 ? -26.244 -3.574 34.017 1.00 95.75 99 GLN A N 1
ATOM 842 C CA . GLN A 1 99 ? -25.803 -3.017 35.297 1.00 95.75 99 GLN A CA 1
ATOM 843 C C . GLN A 1 99 ? -26.748 -1.922 35.792 1.00 95.75 99 GLN A C 1
ATOM 845 O O . GLN A 1 99 ? -27.166 -1.968 36.949 1.00 95.75 99 GLN A O 1
ATOM 850 N N . LEU A 1 100 ? -27.142 -0.983 34.929 1.00 95.25 100 LEU A N 1
ATOM 851 C CA . LEU A 1 100 ? -28.070 0.085 35.292 1.00 95.25 100 LEU A CA 1
ATOM 852 C C . LEU A 1 100 ? -29.425 -0.481 35.727 1.00 95.25 100 LEU A C 1
ATOM 854 O O . LEU A 1 100 ? -29.937 -0.104 36.777 1.00 95.25 100 LEU A O 1
ATOM 858 N N . GLN A 1 101 ? -29.973 -1.440 34.977 1.00 95.75 101 GLN A N 1
ATOM 859 C CA . GLN A 1 101 ? -31.235 -2.083 35.331 1.00 95.75 101 GLN A CA 1
ATOM 860 C C . GLN A 1 101 ? -31.134 -2.847 36.657 1.00 95.75 101 GLN A C 1
ATOM 862 O O . GLN A 1 101 ? -32.055 -2.788 37.473 1.00 95.75 101 GLN A O 1
ATOM 867 N N . SER A 1 102 ? -30.024 -3.553 36.888 1.00 95.06 102 SER A N 1
ATOM 868 C CA . SER A 1 102 ? -29.784 -4.261 38.148 1.00 95.06 102 SER A CA 1
ATOM 869 C C . SER A 1 102 ? -29.699 -3.298 39.335 1.00 95.06 102 SER A C 1
ATOM 871 O O . SER A 1 102 ? -30.309 -3.554 40.372 1.00 95.06 102 SER A O 1
ATOM 873 N N . LEU A 1 103 ? -29.037 -2.151 39.155 1.00 93.94 103 LEU A N 1
ATOM 874 C CA . LEU A 1 103 ? -28.916 -1.109 40.166 1.00 93.94 103 LEU A CA 1
ATOM 875 C C . LEU A 1 103 ? -30.277 -0.480 40.476 1.00 93.94 103 LEU A C 1
ATOM 877 O O . LEU A 1 103 ? -30.617 -0.323 41.644 1.00 93.94 103 LEU A O 1
ATOM 881 N N . THR A 1 104 ? -31.080 -0.171 39.455 1.00 92.50 104 THR A N 1
ATOM 882 C CA . THR A 1 104 ? -32.444 0.343 39.640 1.00 92.50 104 THR A CA 1
ATOM 883 C C . THR A 1 104 ? -33.305 -0.642 40.423 1.00 92.50 104 THR A C 1
ATOM 885 O O . THR A 1 104 ? -33.929 -0.250 41.404 1.00 92.50 104 THR A O 1
ATOM 888 N N . ARG A 1 105 ? -33.288 -1.932 40.060 1.00 93.56 105 ARG A N 1
ATOM 889 C CA . ARG A 1 105 ? -34.043 -2.966 40.787 1.00 93.56 105 ARG A CA 1
ATOM 890 C C . ARG A 1 105 ? -33.583 -3.105 42.237 1.00 93.56 105 ARG A C 1
ATOM 892 O O . ARG A 1 105 ? -34.424 -3.205 43.125 1.00 93.56 105 ARG A O 1
ATOM 899 N N . ALA A 1 106 ? -32.272 -3.081 42.486 1.00 91.75 106 ALA A N 1
ATOM 900 C CA . ALA A 1 106 ? -31.728 -3.121 43.842 1.00 91.75 106 ALA A CA 1
ATOM 901 C C . ALA A 1 106 ? -32.201 -1.914 44.667 1.00 91.75 106 ALA A C 1
ATOM 903 O O . ALA A 1 106 ? -32.652 -2.078 45.797 1.00 91.75 106 ALA A O 1
ATOM 904 N N . LYS A 1 107 ? -32.183 -0.715 44.075 1.00 87.31 107 LYS A N 1
ATOM 905 C CA . LYS A 1 107 ? -32.642 0.526 44.715 1.00 87.31 107 LYS A CA 1
ATOM 906 C C . LYS A 1 107 ? -34.143 0.526 45.003 1.00 87.31 107 LYS A C 1
ATOM 908 O O . LYS A 1 107 ? -34.549 0.934 46.087 1.00 87.31 107 LYS A O 1
ATOM 913 N N . GLU A 1 108 ? -34.965 0.036 44.079 1.00 88.19 108 GLU A N 1
ATOM 914 C CA . GLU A 1 108 ? -36.406 -0.137 44.300 1.00 88.19 108 GLU A CA 1
ATOM 915 C C . GLU A 1 108 ? -36.698 -1.146 45.415 1.00 88.19 108 GLU A C 1
ATOM 917 O O . GLU A 1 108 ? -37.585 -0.922 46.239 1.00 88.19 108 GLU A O 1
ATOM 922 N N . GLN A 1 109 ? -35.953 -2.253 45.465 1.00 90.38 109 GLN A N 1
ATOM 923 C CA . GLN A 1 109 ? -36.111 -3.263 46.507 1.00 90.38 109 GLN A CA 1
ATOM 924 C C . GLN A 1 109 ? -35.682 -2.734 47.882 1.00 90.38 109 GLN A C 1
ATOM 926 O O . GLN A 1 109 ? -36.402 -2.950 48.855 1.00 90.38 109 GLN A O 1
ATOM 931 N N . GLU A 1 110 ? -34.564 -2.008 47.965 1.00 85.50 110 GLU A N 1
ATOM 932 C CA . GLU A 1 110 ? -34.141 -1.302 49.183 1.00 85.50 110 GLU A CA 1
ATOM 933 C C . GLU A 1 110 ? -35.220 -0.317 49.648 1.00 85.50 110 GLU A C 1
ATOM 935 O O . GLU A 1 110 ? -35.596 -0.323 50.816 1.00 85.50 110 GLU A O 1
ATOM 940 N N . MET A 1 111 ? -35.782 0.478 48.733 1.00 82.31 111 MET A N 1
ATOM 941 C CA . MET A 1 111 ? -36.835 1.444 49.057 1.00 82.31 111 MET A CA 1
ATOM 942 C C . MET A 1 111 ? -38.097 0.770 49.606 1.00 82.31 111 MET A C 1
ATOM 944 O O . MET A 1 111 ? -38.647 1.228 50.604 1.00 82.31 111 MET A O 1
ATOM 948 N N . ARG A 1 112 ? -38.529 -0.349 49.010 1.00 85.44 112 ARG A N 1
ATOM 949 C CA . ARG A 1 112 ? -39.657 -1.144 49.527 1.00 85.44 112 ARG A CA 1
ATOM 950 C C . ARG A 1 112 ? -39.387 -1.679 50.932 1.00 85.44 112 ARG A C 1
ATOM 952 O O . ARG A 1 112 ? -40.268 -1.600 51.777 1.00 85.44 112 ARG A O 1
ATOM 959 N N . GLN A 1 113 ? -38.175 -2.171 51.194 1.00 86.00 113 GLN A N 1
ATOM 960 C CA . GLN A 1 113 ? -37.797 -2.650 52.527 1.00 86.00 113 GLN A CA 1
ATOM 961 C C . GLN A 1 113 ? -37.799 -1.534 53.574 1.00 86.00 113 GLN A C 1
ATOM 963 O O . GLN A 1 113 ? -38.176 -1.791 54.713 1.00 86.00 113 GLN A O 1
ATOM 968 N N . ILE A 1 114 ? -37.386 -0.315 53.208 1.00 81.81 114 ILE A N 1
ATOM 969 C CA . ILE A 1 114 ? -37.489 0.849 54.100 1.00 81.81 114 ILE A CA 1
ATOM 970 C C . ILE A 1 114 ? -38.966 1.107 54.410 1.00 81.81 114 ILE A C 1
ATOM 972 O O . ILE A 1 114 ? -39.340 1.073 55.573 1.00 81.81 114 ILE A O 1
ATOM 976 N N . ILE A 1 115 ? -39.824 1.246 53.391 1.00 80.12 115 ILE A N 1
ATOM 977 C CA . ILE A 1 115 ? -41.269 1.492 53.576 1.00 80.12 115 ILE A CA 1
ATOM 978 C C . ILE A 1 115 ? -41.908 0.441 54.503 1.00 80.12 115 ILE A C 1
ATOM 980 O O . ILE A 1 115 ? -42.630 0.798 55.433 1.00 80.12 115 ILE A O 1
ATOM 984 N N . GLU A 1 116 ? -41.598 -0.844 54.301 1.00 83.00 116 GLU A N 1
ATOM 985 C CA . GLU A 1 116 ? -42.096 -1.940 55.146 1.00 83.00 116 GLU A CA 1
ATOM 986 C C . GLU A 1 116 ? -41.618 -1.844 56.604 1.00 83.00 116 GLU A C 1
ATOM 988 O O . GLU A 1 116 ? -42.396 -2.105 57.520 1.00 83.00 116 GLU A O 1
ATOM 993 N N . ARG A 1 117 ? -40.356 -1.466 56.852 1.00 80.38 117 ARG A N 1
ATOM 994 C CA . ARG A 1 117 ? -39.825 -1.308 58.219 1.00 80.38 117 ARG A CA 1
ATOM 995 C C . ARG A 1 117 ? -40.404 -0.088 58.915 1.00 80.38 117 ARG A C 1
ATOM 997 O O . ARG A 1 117 ? -40.703 -0.145 60.108 1.00 80.38 117 ARG A O 1
ATOM 1004 N N . THR A 1 118 ? -40.573 0.999 58.173 1.00 79.06 118 THR A N 1
ATOM 1005 C CA . THR A 1 118 ? -40.983 2.283 58.727 1.00 79.06 118 THR A CA 1
ATOM 1006 C C . THR A 1 118 ? -42.505 2.431 58.874 1.00 79.06 118 THR A C 1
ATOM 1008 O O . THR A 1 118 ? -42.958 3.390 59.487 1.00 79.06 118 THR A O 1
ATOM 1011 N N . HIS A 1 119 ? -43.310 1.484 58.373 1.00 78.00 119 HIS A N 1
ATOM 1012 C CA . HIS A 1 119 ? -44.776 1.479 58.533 1.00 78.00 119 HIS A CA 1
ATOM 1013 C C . HIS A 1 119 ? -45.444 2.816 58.140 1.00 78.00 119 HIS A C 1
ATOM 1015 O O . HIS A 1 119 ? -46.346 3.288 58.830 1.00 78.00 119 HIS A O 1
ATOM 1021 N N . ASP A 1 120 ? -44.981 3.443 57.055 1.00 69.62 120 ASP A N 1
ATOM 1022 C CA . ASP A 1 120 ? -45.447 4.757 56.578 1.00 69.62 120 ASP A CA 1
ATOM 1023 C C . ASP A 1 120 ? -45.259 5.942 57.558 1.00 69.62 120 ASP A C 1
ATOM 1025 O O . ASP A 1 120 ? -45.861 6.998 57.358 1.00 69.62 120 ASP A O 1
ATOM 1029 N N . ASP A 1 121 ? -44.393 5.835 58.578 1.00 78.81 121 ASP A N 1
ATOM 1030 C CA . ASP A 1 121 ? -44.018 6.981 59.423 1.00 78.81 121 ASP A CA 1
ATOM 1031 C C . ASP A 1 121 ? -43.026 7.909 58.684 1.00 78.81 121 ASP A C 1
ATOM 1033 O O . ASP A 1 121 ? -41.863 7.543 58.477 1.00 78.81 121 ASP A O 1
ATOM 1037 N N . PRO A 1 122 ? -43.426 9.138 58.307 1.00 72.94 122 PRO A N 1
ATOM 1038 C CA . PRO A 1 122 ? -42.586 10.042 57.527 1.00 72.94 122 PRO A CA 1
ATOM 1039 C C . PRO A 1 122 ? -41.297 10.475 58.248 1.00 72.94 122 PRO A C 1
ATOM 1041 O O . PRO A 1 122 ? -40.308 10.787 57.579 1.00 72.94 122 PRO A O 1
ATOM 1044 N N . VAL A 1 123 ? -41.265 10.487 59.587 1.00 76.19 123 VAL A N 1
ATOM 1045 C CA . VAL A 1 123 ? -40.091 10.932 60.362 1.00 76.19 123 VAL A CA 1
ATOM 1046 C C . VAL A 1 123 ? -39.024 9.842 60.405 1.00 76.19 123 VAL A C 1
ATOM 1048 O O . VAL A 1 123 ? -37.850 10.102 60.121 1.00 76.19 123 VAL A O 1
ATOM 1051 N N . ALA A 1 124 ? -39.429 8.608 60.704 1.00 75.12 124 ALA A N 1
ATOM 1052 C CA . ALA A 1 124 ? -38.522 7.467 60.712 1.00 75.12 124 ALA A CA 1
ATOM 1053 C C . ALA A 1 124 ? -38.019 7.136 59.288 1.00 75.12 124 ALA A C 1
ATOM 1055 O O . ALA A 1 124 ? -36.851 6.785 59.112 1.00 75.12 124 ALA A O 1
ATOM 1056 N N . MET A 1 125 ? -38.837 7.371 58.252 1.00 73.75 1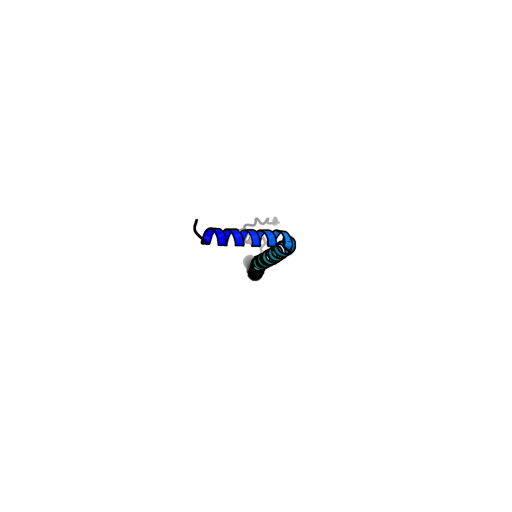25 MET A N 1
ATOM 1057 C CA . MET A 1 125 ? -38.463 7.123 56.853 1.00 73.75 125 MET A CA 1
ATOM 1058 C C . MET A 1 125 ? -37.373 8.101 56.401 1.00 73.75 125 MET A C 1
ATOM 1060 O O . MET A 1 125 ? -36.400 7.710 55.756 1.00 73.75 125 MET A O 1
ATOM 1064 N N . ALA A 1 126 ? -37.496 9.376 56.790 1.00 73.38 126 ALA A N 1
ATOM 1065 C CA . ALA A 1 126 ? -36.507 10.407 56.492 1.00 73.38 126 ALA A CA 1
ATOM 1066 C C . ALA A 1 126 ? -35.148 10.126 57.157 1.00 73.38 126 ALA A C 1
ATOM 1068 O O . ALA A 1 126 ? -34.110 10.343 56.530 1.00 73.38 126 ALA A O 1
ATOM 1069 N N . GLN A 1 127 ? -35.132 9.608 58.392 1.00 76.00 127 GLN A N 1
ATOM 1070 C CA . GLN A 1 127 ? -33.891 9.218 59.074 1.00 76.00 127 GLN A CA 1
ATOM 1071 C C . GLN A 1 127 ? -33.202 8.033 58.386 1.00 76.00 127 GLN A C 1
ATOM 1073 O O . GLN A 1 127 ? -31.989 8.068 58.162 1.00 76.00 127 GLN A O 1
ATOM 1078 N N . GLU A 1 128 ? -33.967 7.012 58.001 1.00 74.56 128 GLU A N 1
ATOM 1079 C CA . GLU A 1 128 ? -33.424 5.796 57.394 1.00 74.56 128 GLU A CA 1
ATOM 1080 C C . GLU A 1 128 ? -32.918 6.059 55.962 1.00 74.56 128 GLU A C 1
ATOM 1082 O O . GLU A 1 128 ? -31.802 5.657 55.620 1.00 74.56 128 GLU A O 1
ATOM 1087 N N . ILE A 1 129 ? -33.644 6.860 55.167 1.00 73.75 129 ILE A N 1
ATOM 1088 C CA . ILE A 1 129 ? -33.212 7.323 53.834 1.00 73.75 129 ILE A CA 1
ATOM 1089 C C . ILE A 1 129 ? -31.943 8.183 53.924 1.00 73.75 129 ILE A C 1
ATOM 1091 O O . ILE A 1 129 ? -31.008 7.982 53.146 1.00 73.75 129 ILE A O 1
ATOM 1095 N N . ASN A 1 130 ? -31.864 9.115 54.876 1.00 75.62 130 ASN A N 1
ATOM 1096 C CA . ASN A 1 130 ? -30.681 9.964 55.043 1.00 75.62 130 ASN A CA 1
ATOM 1097 C C . ASN A 1 130 ? -29.441 9.128 55.429 1.00 75.62 130 ASN A C 1
ATOM 1099 O O . ASN A 1 130 ? -28.352 9.361 54.909 1.00 75.62 130 ASN A O 1
ATOM 1103 N N . SER A 1 131 ? -29.613 8.082 56.250 1.00 76.75 131 SER A N 1
ATOM 1104 C CA . SER A 1 131 ? -28.524 7.165 56.626 1.00 76.75 131 SER A CA 1
ATOM 1105 C C . SER A 1 131 ? -28.005 6.305 55.463 1.00 76.75 131 SER A C 1
ATOM 1107 O O . SER A 1 131 ? -26.802 6.068 55.361 1.00 76.75 131 SER A O 1
ATOM 1109 N N . LEU A 1 132 ? -28.896 5.865 54.567 1.00 72.50 132 LEU A N 1
ATOM 1110 C CA . LEU A 1 132 ? -28.579 4.955 53.461 1.00 72.50 132 LEU A CA 1
ATOM 1111 C C . LEU A 1 132 ? -28.067 5.675 52.211 1.00 72.50 132 LEU A C 1
ATOM 1113 O O . LEU A 1 132 ? -27.236 5.134 51.482 1.00 72.50 132 LEU A O 1
ATOM 1117 N N . PHE A 1 133 ? -28.569 6.882 51.949 1.00 73.75 133 PHE A N 1
ATOM 1118 C CA . PHE A 1 133 ? -28.283 7.629 50.723 1.00 73.75 133 PHE A CA 1
ATOM 1119 C C . PHE A 1 133 ? -27.423 8.878 50.952 1.00 73.75 133 PHE A C 1
ATOM 1121 O O . PHE A 1 133 ? -26.953 9.465 49.979 1.00 73.75 133 PHE A O 1
ATOM 1128 N N . GLY A 1 134 ? -27.206 9.293 52.207 1.00 67.81 134 GLY A N 1
ATOM 1129 C CA . GLY A 1 134 ? -26.443 10.500 52.546 1.00 67.81 134 GLY A CA 1
ATOM 1130 C C . GLY A 1 134 ? -27.098 11.802 52.072 1.00 67.81 134 GLY A C 1
ATOM 1131 O O . GLY A 1 134 ? -26.420 12.821 51.940 1.00 67.81 134 GLY A O 1
ATOM 1132 N N . LEU A 1 135 ? -28.395 11.766 51.753 1.00 66.38 135 LEU A N 1
ATOM 1133 C CA . LEU A 1 135 ? -29.150 12.910 51.252 1.00 66.38 135 LEU A CA 1
ATOM 1134 C C . LEU A 1 135 ? -29.795 13.654 52.431 1.00 66.38 135 LEU A C 1
ATOM 1136 O O . LEU A 1 135 ? -30.660 13.068 53.082 1.00 66.38 135 LEU A O 1
ATOM 1140 N N . PRO A 1 136 ? -29.458 14.932 52.694 1.00 60.00 136 PRO A N 1
ATOM 1141 C CA . PRO A 1 136 ? -30.114 15.703 53.744 1.00 60.00 136 PRO A CA 1
ATOM 1142 C C . PRO A 1 136 ? -31.574 15.966 53.352 1.00 60.00 136 PRO A C 1
ATOM 1144 O O . PRO A 1 136 ? -31.868 16.855 52.553 1.00 60.00 136 PRO A O 1
ATOM 1147 N N . VAL A 1 137 ? -32.498 15.169 53.890 1.00 60.16 137 VAL A N 1
ATOM 1148 C CA . VAL A 1 137 ? -33.938 15.332 53.651 1.00 60.16 137 VAL A CA 1
ATOM 1149 C C . VAL A 1 137 ? -34.491 16.370 54.630 1.00 60.16 137 VAL A C 1
ATOM 1151 O O . VAL A 1 137 ? -34.317 16.241 55.841 1.00 60.16 137 VAL A O 1
ATOM 1154 N N . TYR A 1 138 ? -35.146 17.412 54.113 1.00 57.81 138 TYR A N 1
ATOM 1155 C CA . TYR A 1 138 ? -35.809 18.435 54.924 1.00 57.81 138 TYR A CA 1
ATOM 1156 C C . TYR A 1 138 ? -37.161 17.894 55.408 1.00 57.81 138 TYR A C 1
ATOM 1158 O O . TYR A 1 138 ? -38.054 17.655 54.594 1.00 57.81 138 TYR A O 1
ATOM 1166 N N . THR A 1 139 ? -37.321 17.669 56.713 1.00 61.31 139 THR A N 1
ATOM 1167 C CA . THR A 1 139 ? -38.607 17.251 57.289 1.00 61.31 139 THR A CA 1
ATOM 1168 C C . THR A 1 139 ? -39.506 18.475 57.494 1.00 61.31 139 THR A C 1
ATOM 1170 O O . THR A 1 139 ? -39.050 19.449 58.102 1.00 61.31 139 THR A O 1
ATOM 1173 N N . PRO A 1 140 ? -40.763 18.479 57.010 1.00 53.66 140 PRO A N 1
ATOM 1174 C CA . PRO A 1 140 ? -41.692 19.569 57.291 1.00 53.66 140 PRO A CA 1
ATOM 1175 C C . PRO A 1 140 ? -42.037 19.609 58.793 1.00 53.66 140 PRO A C 1
ATOM 1177 O O . PRO A 1 140 ? -42.068 18.555 59.434 1.00 53.66 140 PRO A O 1
ATOM 1180 N N . PRO A 1 141 ? -42.275 20.801 59.372 1.00 47.78 141 PRO A N 1
ATOM 1181 C CA . PRO A 1 141 ? -42.627 20.934 60.781 1.00 47.78 141 PRO A CA 1
ATOM 1182 C C . PRO A 1 141 ? -43.963 20.235 61.062 1.00 47.78 141 PRO A C 1
ATOM 1184 O O . PRO A 1 141 ? -44.960 20.492 60.393 1.00 47.78 141 PRO A O 1
ATOM 1187 N N . THR A 1 142 ? -43.957 19.332 62.041 1.00 50.53 142 THR A N 1
ATOM 1188 C CA . THR A 1 142 ? -45.155 18.696 62.597 1.00 50.53 142 THR A CA 1
ATOM 1189 C C . THR A 1 142 ? -45.867 19.698 63.513 1.00 50.53 142 THR A C 1
ATOM 1191 O O . THR A 1 142 ? -45.260 20.125 64.499 1.00 50.53 142 THR A O 1
ATOM 1194 N N . GLU A 1 143 ? -47.103 20.090 63.182 1.00 41.94 143 GLU A N 1
ATOM 1195 C CA . GLU A 1 143 ? -48.038 20.755 64.115 1.00 41.94 143 GLU A CA 1
ATOM 1196 C C . GLU A 1 143 ? -48.668 19.750 65.087 1.00 41.94 143 GLU A C 1
ATOM 1198 O O . GLU A 1 143 ? -48.968 18.613 64.650 1.00 41.94 143 GLU A O 1
#

Radius of gyration: 54.22 Å; chains: 1; bounding box: 114×30×128 Å

Foldseek 3Di:
DDPVVVVVVVVVVVVVVVCVVPVVVVVVVVVVVVVVVVVVVVVVVVVVVVVVVVVVVVVVVVVVVVVVVVVVVVVVVVVVVVVVVVVVVVVVVVVVVVVVVVVVVVVVVVLVVLCVVCVPDPVSSQVVCCVVPVDNDDDDDDD

Secondary structure (DSSP, 8-state):
--HHHHHHHHHHHHHHHHHHHSHHHHHHHHHHHHHHHHHHHHHHHHHHHHHHHHHHHHHHHHHHHHHHHHHHHHHHHHHHHHHHHHHHHHHHHHHHHHHHHHHHHHHHHHHHHHHHHHTT-HHHHHHHHHHHH-----PPPP-

pLDDT: mean 84.83, std 12.26, range [41.94, 97.5]